Protein AF-A0A662DGG0-F1 (afdb_monomer)

Organism: Aerophobetes bacterium (NCBI:txid2030807)

Mean predicted aligned error: 7.15 Å

Foldseek 3Di:
DDPVLVVDDPVVNVVVVVDDCDPVNVVVVVLVVQLVVLVVCVVVVVDFLVRSLVSLLPDPPPSVVSLVVNLVVLVVPPDLPDDPVSLVRSLSSNLSSLVSDPPRPNVVSNVVSVVSVVVSVVVVVD

Solvent-accessible surface area (backbone atoms only — not comparable to full-atom values): 7336 Å² total; per-residue (Å²): 129,84,70,64,73,78,73,51,55,72,71,57,48,57,53,52,72,68,60,74,81,45,74,66,54,53,51,49,52,53,51,51,52,54,50,49,51,54,51,51,38,37,77,71,64,76,41,54,45,67,55,51,38,56,63,54,65,68,43,89,67,66,40,67,57,54,45,49,54,51,40,52,57,48,54,75,62,67,48,76,86,54,50,71,69,58,48,52,48,46,52,50,26,42,49,48,47,29,64,74,39,96,83,44,58,46,70,61,54,52,52,52,52,54,52,50,54,52,50,39,51,53,69,73,73,111

Secondary structure (DSSP, 8-state):
---GGGGS-HHHHHHHHH----HHHHHHHHHHHHHHHHHHHHHTTSS-HHHHHHHHHT--SSHHHHHHHHHHHHHHT--TT--HHHHHHHHHHHHHHHHTSTT--HHHHHHHHHHHHHHHHHHHH-

Sequence (126 aa):
MEKWEEKLPPLARERLQQIKITPEDRERIKGMERLKSILTEFYQGKIDPEEIGEKLKNFRQEKDFFIKQAQLRLIDSLGLQISSPEFKKRGKAILILERLKPHGKHSLIKTEINLLGQLIKKCMEE

pLDDT: mean 89.11, std 9.29, range [41.59, 97.31]

Structure (mmCIF, N/CA/C/O backbone):
data_AF-A0A662DGG0-F1
#
_entry.id   AF-A0A662DGG0-F1
#
loop_
_atom_site.group_PDB
_atom_site.id
_atom_site.type_symbol
_atom_site.label_atom_id
_atom_site.label_alt_id
_atom_site.label_comp_id
_atom_site.label_asym_id
_atom_site.label_entity_id
_atom_site.label_seq_id
_atom_site.pdbx_PDB_ins_code
_atom_site.Cartn_x
_atom_site.Cartn_y
_atom_site.Cartn_z
_atom_site.occupancy
_atom_site.B_iso_or_equiv
_atom_site.auth_seq_id
_atom_site.auth_comp_id
_atom_site.auth_asym_id
_atom_site.auth_atom_id
_atom_site.pdbx_PDB_model_num
ATOM 1 N N . MET A 1 1 ? -33.354 -14.504 12.343 1.00 41.59 1 MET A N 1
ATOM 2 C CA . MET A 1 1 ? -31.934 -14.864 12.151 1.00 41.59 1 MET A CA 1
ATOM 3 C C . MET A 1 1 ? -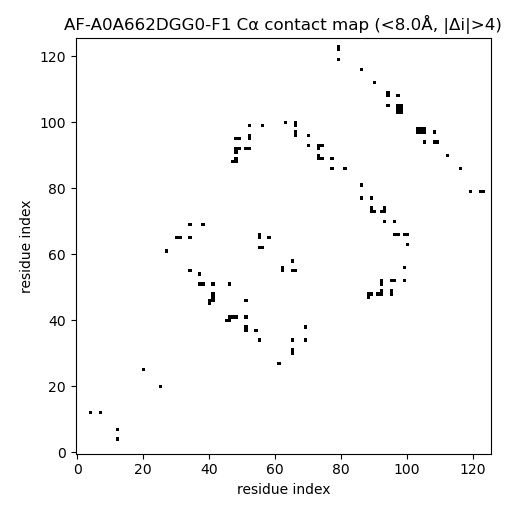31.654 -16.074 13.017 1.00 41.59 1 MET A C 1
ATOM 5 O O . MET A 1 1 ? -31.994 -16.040 14.191 1.00 41.59 1 MET A O 1
ATOM 9 N N . GLU A 1 2 ? -31.161 -17.157 12.426 1.00 51.19 2 GLU A N 1
ATOM 10 C CA . GLU A 1 2 ? -30.861 -18.402 13.139 1.00 51.19 2 GLU A CA 1
ATOM 11 C C . GLU A 1 2 ? -29.782 -18.132 14.201 1.00 51.19 2 GLU A C 1
ATOM 13 O O . GLU A 1 2 ? -28.761 -17.514 13.892 1.00 51.19 2 GLU A O 1
ATOM 18 N N . LYS A 1 3 ? -30.008 -18.538 15.457 1.00 66.88 3 LYS A N 1
ATOM 19 C CA . LYS A 1 3 ? -29.039 -18.366 16.549 1.00 66.88 3 LYS A CA 1
ATOM 20 C C . LYS A 1 3 ? -27.912 -19.393 16.416 1.00 66.88 3 LYS A C 1
ATOM 22 O O . LYS A 1 3 ? -27.839 -20.374 17.148 1.00 66.88 3 LYS A O 1
ATOM 27 N N . TRP A 1 4 ? -27.030 -19.178 15.449 1.00 80.12 4 TRP A N 1
ATOM 28 C CA . TRP A 1 4 ? -25.842 -20.007 15.212 1.00 80.12 4 TRP A CA 1
ATOM 29 C C . TRP A 1 4 ? -24.911 -20.067 16.437 1.00 80.12 4 TRP A C 1
ATOM 31 O O . TRP A 1 4 ? -24.213 -21.057 16.638 1.00 80.12 4 TRP A O 1
ATOM 41 N N . GLU A 1 5 ? -24.967 -19.057 17.304 1.00 71.56 5 GLU A N 1
ATOM 42 C CA . 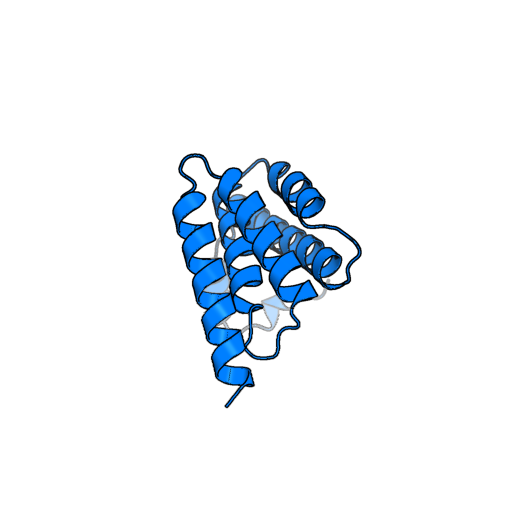GLU A 1 5 ? -24.251 -18.990 18.583 1.00 71.56 5 GLU A CA 1
ATOM 43 C C . GLU A 1 5 ? -24.625 -20.147 19.534 1.00 71.56 5 GLU A C 1
ATOM 45 O O . GLU A 1 5 ? -23.779 -20.641 20.280 1.00 71.56 5 GLU A O 1
ATOM 50 N N . GLU A 1 6 ? -25.861 -20.659 19.455 1.00 76.88 6 GLU A N 1
ATOM 51 C CA . GLU A 1 6 ? -26.340 -21.805 20.244 1.00 76.88 6 GLU A CA 1
ATOM 52 C C . GLU A 1 6 ? -25.852 -23.162 19.701 1.00 76.88 6 GLU A C 1
ATOM 54 O O . GLU A 1 6 ? -26.061 -24.188 20.351 1.00 76.88 6 GLU A O 1
ATOM 59 N N . LYS A 1 7 ? -25.156 -23.192 18.555 1.00 84.88 7 LYS A N 1
ATOM 60 C CA . LYS A 1 7 ? -24.500 -24.398 18.008 1.00 84.88 7 LYS A CA 1
ATOM 61 C C . LYS A 1 7 ? -23.016 -24.495 18.388 1.00 84.88 7 LYS A C 1
ATOM 63 O O . LYS A 1 7 ? -22.372 -25.497 18.090 1.00 84.88 7 LYS A O 1
ATOM 68 N N . LEU A 1 8 ? -22.459 -23.480 19.056 1.00 82.62 8 LEU A N 1
ATOM 69 C CA . LEU A 1 8 ? -21.042 -23.454 19.424 1.00 82.62 8 LEU A CA 1
ATOM 70 C C . LEU A 1 8 ? -20.745 -24.294 20.680 1.00 82.62 8 LEU A C 1
ATOM 72 O O . LEU A 1 8 ? -21.577 -24.315 21.595 1.00 82.62 8 LEU A O 1
ATOM 76 N N . PRO A 1 9 ? -19.557 -24.926 20.776 1.00 88.56 9 PRO A N 1
ATOM 77 C CA . PRO A 1 9 ? -19.095 -25.595 21.992 1.00 88.56 9 PRO A CA 1
ATOM 78 C C . PRO A 1 9 ? -19.035 -24.646 23.205 1.00 88.56 9 PRO A C 1
ATOM 80 O O . PRO A 1 9 ? -18.766 -23.456 23.021 1.00 88.56 9 PRO A O 1
ATOM 83 N N . PRO A 1 10 ? -19.206 -25.144 24.447 1.00 83.00 10 PRO A N 1
ATOM 84 C CA . PRO A 1 10 ? -19.254 -24.311 25.657 1.00 83.00 10 PRO A CA 1
ATOM 85 C C . PRO A 1 10 ? -18.047 -23.375 25.811 1.00 83.00 10 PRO A C 1
ATOM 87 O O . PRO A 1 10 ? -18.217 -22.175 26.008 1.00 83.00 10 PRO A O 1
ATOM 90 N N . LEU A 1 11 ? -16.836 -23.899 25.596 1.00 81.69 11 LEU A N 1
ATOM 91 C CA . LEU A 1 11 ? -15.594 -23.124 25.660 1.00 81.69 11 LEU A CA 1
ATOM 92 C C . LEU A 1 11 ? -15.541 -22.013 24.596 1.00 81.69 11 LEU A C 1
ATOM 94 O O . LEU A 1 11 ? -15.042 -20.922 24.851 1.00 81.69 11 LEU A O 1
ATOM 98 N N . ALA A 1 12 ? -16.074 -22.263 23.397 1.00 80.88 12 ALA A N 1
ATOM 99 C CA . ALA A 1 12 ? -16.113 -21.265 22.330 1.00 80.88 12 ALA A CA 1
ATOM 100 C C . ALA A 1 12 ? -17.090 -20.123 22.655 1.00 80.88 12 ALA A C 1
ATOM 102 O O . ALA A 1 12 ? -16.785 -18.968 22.363 1.00 80.88 12 ALA A O 1
ATOM 103 N N . ARG A 1 13 ? -18.224 -20.419 23.307 1.00 80.62 13 ARG A N 1
ATOM 104 C CA . ARG A 1 13 ? -19.165 -19.391 23.788 1.00 80.62 13 ARG A CA 1
ATOM 105 C C . ARG A 1 13 ? -18.550 -18.529 24.879 1.00 80.62 13 ARG A C 1
ATOM 107 O O . ARG A 1 13 ? -18.676 -17.312 24.823 1.00 80.62 13 ARG A O 1
ATOM 114 N N . GLU A 1 14 ? -17.861 -19.152 25.831 1.00 80.19 14 GLU A N 1
ATOM 115 C CA . GLU A 1 14 ? -17.163 -18.443 26.905 1.00 80.19 14 GLU A CA 1
ATOM 116 C C . GLU A 1 14 ? -16.097 -17.495 26.337 1.00 80.19 14 GLU A C 1
ATOM 118 O O . GLU A 1 14 ? -16.045 -16.321 26.700 1.00 80.19 14 GLU A O 1
ATOM 123 N N . ARG A 1 15 ? -15.316 -17.952 25.348 1.00 78.06 15 ARG A N 1
ATOM 124 C CA . ARG A 1 15 ? -14.347 -17.092 24.654 1.00 78.06 15 ARG A CA 1
ATOM 125 C C . ARG A 1 15 ? -14.999 -15.970 23.848 1.00 78.06 15 ARG A C 1
ATOM 127 O O . ARG A 1 15 ? -14.488 -14.857 23.861 1.00 78.06 15 ARG A O 1
ATOM 134 N N . LEU A 1 16 ? -16.128 -16.218 23.186 1.00 74.56 16 LEU A N 1
ATOM 135 C CA . LEU A 1 16 ? -16.880 -15.179 22.470 1.00 74.56 16 LEU A CA 1
ATOM 136 C C . LEU A 1 16 ? -17.427 -14.100 23.405 1.00 74.56 16 LEU A C 1
ATOM 138 O O . LEU A 1 16 ? -17.380 -12.925 23.058 1.00 74.56 16 LEU A O 1
ATOM 142 N N . GLN A 1 17 ? -17.889 -14.475 24.598 1.00 74.12 17 GLN A N 1
ATOM 143 C CA . GLN A 1 17 ? -18.349 -13.515 25.606 1.00 74.12 17 GLN A CA 1
ATOM 144 C C . GLN A 1 17 ? -17.214 -12.627 26.140 1.00 74.12 17 GLN A C 1
ATOM 146 O O . GLN A 1 17 ? -17.464 -11.493 26.550 1.00 74.12 17 GLN A O 1
ATOM 151 N N . GLN A 1 18 ? -15.968 -13.112 26.107 1.00 76.06 18 GLN A N 1
ATOM 152 C CA . GLN A 1 18 ? -14.785 -12.332 26.482 1.00 76.06 18 GLN A CA 1
ATOM 153 C C . GLN A 1 18 ? -14.333 -11.357 25.381 1.00 76.06 18 GLN A C 1
ATOM 155 O O . GLN A 1 18 ? -13.706 -10.340 25.682 1.00 76.06 18 GLN A O 1
ATOM 160 N N . ILE A 1 19 ? -14.671 -11.615 24.113 1.00 74.50 19 ILE A N 1
ATOM 161 C CA . ILE A 1 19 ? -14.334 -10.732 22.990 1.00 74.50 19 ILE A CA 1
ATOM 162 C C . ILE A 1 19 ? -15.352 -9.585 22.932 1.00 74.50 19 ILE A C 1
ATOM 164 O O . ILE A 1 19 ? -16.402 -9.672 22.295 1.00 74.50 19 ILE A O 1
ATOM 168 N N . LYS A 1 20 ? -15.033 -8.464 23.583 1.00 73.81 20 LYS A N 1
ATOM 169 C CA . LYS A 1 20 ? -15.787 -7.214 23.424 1.00 73.81 20 LYS A CA 1
ATOM 170 C C . LYS A 1 20 ? -15.275 -6.447 22.210 1.00 73.81 20 LYS A C 1
ATOM 172 O O . LYS A 1 20 ? -14.250 -5.783 22.286 1.00 73.81 20 LYS A O 1
ATOM 177 N N . ILE A 1 21 ? -16.025 -6.503 21.109 1.00 76.88 21 ILE A N 1
ATOM 178 C CA . ILE A 1 21 ? -15.817 -5.597 19.972 1.00 76.88 21 ILE A CA 1
ATOM 179 C C . ILE A 1 21 ? -16.223 -4.194 20.421 1.00 76.88 21 ILE A C 1
ATOM 181 O O . ILE A 1 21 ? -17.409 -3.924 20.644 1.00 76.88 21 ILE A O 1
ATOM 185 N N . THR A 1 22 ? -15.245 -3.307 20.549 1.00 83.19 22 THR A N 1
ATOM 186 C CA . THR A 1 22 ? -15.493 -1.919 20.936 1.00 83.19 22 THR A CA 1
ATOM 187 C C . THR A 1 22 ? -16.102 -1.123 19.771 1.00 83.19 22 THR A C 1
ATOM 189 O O . THR A 1 22 ? -16.013 -1.538 18.609 1.00 83.19 22 THR A O 1
ATOM 192 N N . PRO A 1 23 ? -16.738 0.032 20.034 1.00 82.56 23 PRO A N 1
ATOM 193 C CA . PRO A 1 23 ? -17.163 0.940 18.969 1.00 82.56 23 PRO A CA 1
ATOM 194 C C . PRO A 1 23 ? -16.008 1.349 18.042 1.00 82.56 23 PRO A C 1
ATOM 196 O O . PRO A 1 23 ? -16.199 1.400 16.830 1.00 82.56 23 PRO A O 1
ATOM 199 N N . GLU A 1 24 ? -14.807 1.542 18.594 1.00 82.19 24 GLU A N 1
ATOM 200 C CA . GLU A 1 24 ? -13.583 1.838 17.837 1.00 82.19 24 GLU A CA 1
ATOM 201 C C . GLU A 1 24 ? -13.195 0.681 16.910 1.00 82.19 24 GLU A C 1
ATOM 203 O O . GLU A 1 24 ? -12.888 0.902 15.740 1.00 82.19 24 GLU A O 1
ATOM 208 N N . ASP A 1 25 ? -13.292 -0.569 17.375 1.00 83.00 25 ASP A N 1
ATOM 209 C CA . ASP A 1 25 ? -13.031 -1.737 16.525 1.00 83.00 25 ASP A CA 1
ATOM 210 C C . ASP A 1 25 ? -14.024 -1.827 15.365 1.00 83.00 25 ASP A C 1
ATOM 212 O O . ASP A 1 25 ? -13.636 -2.133 14.235 1.00 83.00 25 ASP A O 1
ATOM 216 N N . ARG A 1 26 ? -15.306 -1.514 15.605 1.00 84.25 26 ARG A N 1
ATOM 217 C CA . ARG A 1 26 ? -16.313 -1.468 14.531 1.00 84.25 26 ARG A CA 1
ATOM 218 C C . ARG A 1 26 ? -16.006 -0.374 13.515 1.00 84.25 26 ARG A C 1
ATOM 220 O O . ARG A 1 26 ? -16.148 -0.616 12.316 1.00 84.25 26 ARG A O 1
ATOM 227 N N . GLU A 1 27 ? -15.604 0.806 13.976 1.00 85.25 27 GLU A N 1
ATOM 228 C CA . GLU A 1 27 ? -15.202 1.919 13.112 1.00 85.25 27 GLU A CA 1
ATOM 229 C C . GLU A 1 27 ? -13.996 1.518 12.249 1.00 85.25 27 GLU A C 1
ATOM 231 O O . GLU A 1 27 ? -14.001 1.712 11.031 1.00 85.25 27 GLU A O 1
ATOM 236 N N . ARG A 1 28 ? -13.002 0.858 12.858 1.00 87.81 28 ARG A N 1
ATOM 237 C CA . ARG A 1 28 ? -11.797 0.383 12.172 1.00 87.81 28 ARG A CA 1
ATOM 238 C C . ARG A 1 28 ? -12.113 -0.665 11.114 1.00 87.81 28 ARG A C 1
ATOM 240 O O . ARG A 1 28 ? -11.605 -0.564 9.999 1.00 87.81 28 ARG A O 1
ATOM 247 N N . ILE A 1 29 ? -12.985 -1.630 11.417 1.00 89.06 29 ILE A N 1
ATOM 248 C CA . ILE A 1 29 ? -13.436 -2.646 10.450 1.00 89.06 29 ILE A CA 1
ATOM 249 C C . ILE A 1 29 ? -14.110 -1.974 9.246 1.00 89.06 29 ILE A C 1
ATOM 251 O O . ILE A 1 29 ? -13.704 -2.213 8.107 1.00 89.06 29 ILE A O 1
ATOM 255 N N . LYS A 1 30 ? -15.068 -1.068 9.481 1.00 89.44 30 LYS A N 1
ATOM 256 C CA . LYS A 1 30 ? -15.739 -0.316 8.404 1.00 89.44 30 LYS A CA 1
ATOM 257 C C . LYS A 1 30 ? -14.754 0.519 7.585 1.00 89.44 30 LYS A C 1
ATOM 259 O O . LYS A 1 30 ? -14.829 0.558 6.357 1.00 89.44 30 LYS A O 1
ATOM 264 N N . GLY A 1 31 ? -13.807 1.176 8.252 1.00 91.38 31 GLY A N 1
ATOM 265 C CA . GLY A 1 31 ? -12.752 1.942 7.595 1.00 91.38 31 GLY A CA 1
ATOM 266 C C . GLY A 1 31 ? -11.859 1.066 6.714 1.00 91.38 31 GLY A C 1
ATOM 267 O O . GLY A 1 31 ? -11.529 1.457 5.594 1.00 91.38 31 GLY A O 1
ATOM 268 N N . MET A 1 32 ? -11.533 -0.151 7.161 1.00 92.62 32 MET A N 1
ATOM 269 C CA . MET A 1 32 ? -10.752 -1.119 6.387 1.00 92.62 32 MET A CA 1
ATOM 270 C C . MET A 1 32 ? -11.499 -1.637 5.153 1.00 92.62 32 MET A C 1
ATOM 272 O O . MET A 1 32 ? -10.883 -1.801 4.094 1.00 92.62 32 MET A O 1
ATOM 276 N N . GLU A 1 33 ? -12.808 -1.869 5.256 1.00 93.38 33 GLU A N 1
ATOM 277 C CA . GLU A 1 33 ? -13.657 -2.227 4.112 1.00 93.38 33 GLU A CA 1
ATOM 278 C C . GLU A 1 33 ? -13.721 -1.091 3.091 1.00 93.38 33 GLU A C 1
ATOM 280 O O . GLU A 1 33 ? -13.497 -1.308 1.897 1.00 93.38 33 GLU A O 1
ATOM 285 N N . ARG A 1 34 ? -13.926 0.145 3.561 1.00 93.62 34 ARG A N 1
ATOM 286 C CA . ARG A 1 34 ? -13.914 1.334 2.703 1.00 93.62 34 ARG A CA 1
ATOM 287 C C . ARG A 1 34 ? -12.567 1.509 2.005 1.00 93.62 34 ARG A C 1
ATOM 289 O O . ARG A 1 34 ? -12.532 1.750 0.800 1.00 93.62 34 ARG A O 1
ATOM 296 N N . LEU A 1 35 ? -11.462 1.342 2.732 1.00 95.50 35 LEU A N 1
ATOM 297 C CA . LEU A 1 35 ? -10.117 1.376 2.163 1.00 95.50 35 LEU A CA 1
ATOM 298 C C . LEU A 1 35 ? -9.937 0.305 1.079 1.00 95.50 35 LEU A C 1
ATOM 300 O O . LEU A 1 35 ? -9.373 0.584 0.022 1.00 95.50 35 LEU A O 1
ATOM 304 N N . LYS A 1 36 ? -10.431 -0.916 1.317 1.00 95.56 36 LYS A N 1
ATOM 305 C CA . LYS A 1 36 ? -10.388 -1.992 0.321 1.00 95.56 36 LYS A CA 1
ATOM 306 C C . LYS A 1 36 ? -11.122 -1.586 -0.960 1.00 95.56 36 LYS A C 1
ATOM 308 O O . LYS A 1 36 ? -10.543 -1.744 -2.027 1.00 95.56 36 LYS A O 1
ATOM 313 N N . SER A 1 37 ? -12.322 -1.008 -0.854 1.00 95.94 37 SER A N 1
ATOM 314 C CA . SER A 1 37 ? -13.082 -0.523 -2.017 1.00 95.94 37 SER A CA 1
ATOM 315 C C . SER A 1 37 ? -12.309 0.525 -2.821 1.00 95.94 37 SER A C 1
ATOM 317 O O . SER A 1 37 ? -12.177 0.391 -4.035 1.00 95.94 37 SER A O 1
ATOM 319 N N . ILE A 1 38 ? -11.731 1.523 -2.141 1.00 96.38 38 ILE A N 1
ATOM 320 C CA . ILE A 1 38 ? -10.940 2.587 -2.782 1.00 96.38 38 ILE A CA 1
ATOM 321 C C . ILE A 1 38 ? -9.757 1.991 -3.556 1.00 96.38 38 ILE A C 1
ATOM 323 O O . ILE A 1 38 ? -9.531 2.333 -4.714 1.00 96.38 38 ILE A O 1
ATOM 327 N N . LEU A 1 39 ? -9.013 1.072 -2.937 1.00 96.81 39 LEU A N 1
ATOM 328 C CA . LEU A 1 39 ? -7.875 0.426 -3.593 1.00 96.81 39 LEU A CA 1
ATOM 329 C C . LEU A 1 39 ? -8.316 -0.443 -4.775 1.00 96.81 39 LEU A C 1
ATOM 331 O O . LEU A 1 39 ? -7.655 -0.440 -5.809 1.00 96.81 39 LEU A O 1
ATOM 335 N N . THR A 1 40 ? -9.442 -1.150 -4.663 1.00 97.12 40 THR A N 1
ATOM 336 C CA . THR A 1 40 ? -10.009 -1.911 -5.783 1.00 97.12 40 THR A CA 1
ATOM 337 C C . THR A 1 40 ? -10.344 -1.005 -6.968 1.00 97.12 40 THR A C 1
ATOM 339 O O . THR A 1 40 ? -9.955 -1.328 -8.088 1.00 97.12 40 THR A O 1
ATOM 342 N N . GLU A 1 41 ? -11.005 0.134 -6.745 1.00 97.12 41 GLU A N 1
ATOM 343 C CA . GLU A 1 41 ? -11.282 1.115 -7.806 1.00 97.12 41 GLU A CA 1
ATOM 344 C C . GLU A 1 41 ? -9.990 1.598 -8.481 1.00 97.12 41 GLU A C 1
ATOM 346 O O . GLU A 1 41 ? -9.915 1.680 -9.708 1.00 97.12 41 GLU A O 1
ATOM 351 N N . PHE A 1 42 ? -8.947 1.856 -7.694 1.00 97.31 42 PHE A N 1
ATOM 352 C CA . PHE A 1 42 ? -7.661 2.313 -8.211 1.00 97.31 42 PHE A CA 1
ATOM 353 C C . PHE A 1 42 ? -6.948 1.264 -9.063 1.00 97.31 42 PHE A C 1
ATOM 355 O O . PHE A 1 42 ? -6.480 1.581 -10.162 1.00 97.31 42 PHE A O 1
ATOM 362 N N . TYR A 1 43 ? -6.882 0.016 -8.588 1.00 95.25 43 TYR A N 1
ATOM 363 C CA . TYR A 1 43 ? -6.279 -1.085 -9.342 1.00 95.25 43 TYR A CA 1
ATOM 364 C C . TYR A 1 43 ? -7.059 -1.393 -10.625 1.00 95.25 43 TYR A C 1
ATOM 366 O O . TYR A 1 43 ? -6.461 -1.772 -11.624 1.00 95.25 43 TYR A O 1
ATOM 374 N N . GLN A 1 44 ? -8.376 -1.164 -10.631 1.00 95.50 44 GLN A N 1
ATOM 375 C CA . GLN A 1 44 ? -9.214 -1.241 -11.835 1.00 95.50 44 GLN A CA 1
ATOM 376 C C . GLN A 1 44 ? -9.038 -0.044 -12.783 1.00 95.50 44 GLN A C 1
ATOM 378 O O . GLN A 1 44 ? -9.643 -0.025 -13.850 1.00 95.50 44 GLN A O 1
ATOM 383 N N . GLY A 1 45 ? -8.251 0.968 -12.406 1.00 94.25 45 GLY A N 1
ATOM 384 C CA . GLY A 1 45 ? -8.049 2.168 -13.218 1.00 94.25 45 GLY A CA 1
ATOM 385 C C . GLY A 1 45 ? -9.211 3.156 -13.198 1.00 94.25 45 GLY A C 1
ATOM 386 O O . GLY A 1 45 ? -9.204 4.083 -13.997 1.00 94.25 45 GLY A O 1
ATOM 387 N N . LYS A 1 46 ? -10.184 2.984 -12.295 1.00 96.31 46 LYS A N 1
ATOM 388 C CA . LYS A 1 46 ? -11.348 3.875 -12.172 1.00 96.31 46 LYS A CA 1
ATOM 389 C C . LYS A 1 46 ? -11.023 5.194 -11.485 1.00 96.31 46 LYS A C 1
ATOM 391 O O . LYS A 1 46 ? -11.734 6.162 -11.710 1.00 96.31 46 LYS A O 1
ATOM 396 N N . ILE A 1 47 ? -10.001 5.188 -10.631 1.00 96.31 47 ILE A N 1
ATOM 397 C CA . ILE A 1 47 ? -9.489 6.384 -9.968 1.00 96.31 47 ILE A CA 1
ATOM 398 C C . ILE A 1 47 ? -7.976 6.483 -10.142 1.00 96.31 47 ILE A C 1
ATOM 400 O O . ILE A 1 47 ? -7.273 5.467 -10.258 1.00 96.31 47 ILE A O 1
ATOM 404 N N . ASP A 1 48 ? -7.480 7.710 -10.145 1.00 96.06 48 ASP A N 1
ATOM 405 C CA . ASP A 1 48 ? -6.073 8.047 -10.285 1.00 96.06 48 ASP A CA 1
ATOM 406 C C . ASP A 1 48 ? -5.355 8.212 -8.916 1.00 96.06 48 ASP A C 1
ATOM 408 O O . ASP A 1 48 ? -5.964 8.086 -7.843 1.00 96.06 48 ASP A O 1
ATOM 412 N N . PRO A 1 49 ? -4.021 8.399 -8.910 1.00 95.75 49 PRO A N 1
ATOM 413 C CA . PRO A 1 49 ? -3.252 8.588 -7.679 1.00 95.75 49 PRO A CA 1
ATOM 414 C C . PRO A 1 49 ? -3.675 9.796 -6.827 1.00 95.75 49 PRO A C 1
ATOM 416 O O . PRO A 1 49 ? -3.578 9.740 -5.599 1.00 95.75 49 PRO A O 1
ATOM 419 N N . GLU A 1 50 ? -4.119 10.881 -7.454 1.00 95.88 50 GLU A N 1
ATOM 420 C CA . GLU A 1 50 ? -4.597 12.092 -6.792 1.00 95.88 50 GLU A CA 1
ATOM 421 C C . GLU A 1 50 ? -5.953 11.850 -6.119 1.00 95.88 50 GLU A C 1
ATOM 423 O O . GLU A 1 50 ? -6.135 12.183 -4.944 1.00 95.88 50 GLU A O 1
ATOM 428 N N . GLU A 1 51 ? -6.867 11.179 -6.816 1.00 95.88 51 GLU A N 1
ATOM 429 C CA . GLU A 1 51 ? -8.183 10.794 -6.312 1.00 95.88 51 GLU A CA 1
ATOM 430 C C . GLU A 1 51 ? -8.089 9.835 -5.119 1.00 95.88 51 GLU A C 1
ATOM 432 O O . GLU A 1 51 ? -8.859 9.968 -4.163 1.00 95.88 51 GLU A O 1
ATOM 437 N N . ILE A 1 52 ? -7.117 8.909 -5.108 1.00 95.00 52 ILE A N 1
ATOM 438 C CA . ILE A 1 52 ? -6.786 8.123 -3.904 1.00 95.00 52 ILE A CA 1
ATOM 439 C C . ILE A 1 52 ? -6.509 9.054 -2.723 1.00 95.00 52 ILE A C 1
ATOM 441 O O . ILE A 1 52 ? -7.054 8.850 -1.633 1.00 95.00 52 ILE A O 1
ATOM 445 N N . GLY A 1 53 ? -5.647 10.055 -2.930 1.00 94.00 53 GLY A N 1
ATOM 446 C CA . GLY A 1 53 ? -5.227 10.988 -1.891 1.00 94.00 53 GLY A CA 1
ATOM 447 C C . GLY A 1 53 ? -6.414 11.736 -1.296 1.00 94.00 53 GLY A C 1
ATOM 448 O O . GLY A 1 53 ? -6.575 11.759 -0.075 1.00 94.00 53 GLY A O 1
ATOM 449 N N . GLU A 1 54 ? -7.293 12.266 -2.145 1.00 93.75 54 GLU A N 1
ATOM 450 C CA . GLU A 1 54 ? -8.499 12.971 -1.706 1.00 93.75 54 GLU A CA 1
ATOM 451 C C . GLU A 1 54 ? -9.486 12.042 -0.983 1.00 93.75 54 GLU A C 1
ATOM 453 O O . GLU A 1 54 ? -10.002 12.385 0.086 1.00 93.75 54 GLU A O 1
ATOM 458 N N . LYS A 1 55 ? -9.704 10.815 -1.479 1.00 93.50 55 LYS A N 1
ATOM 459 C CA . LYS A 1 55 ? -10.579 9.840 -0.802 1.00 93.50 55 LYS A CA 1
ATOM 460 C C . LYS A 1 55 ? -10.055 9.461 0.588 1.00 93.50 55 LYS A C 1
ATOM 462 O O . LYS A 1 55 ? -10.848 9.391 1.528 1.00 93.50 55 LYS A O 1
ATOM 467 N N . LEU A 1 56 ? -8.744 9.259 0.744 1.00 91.25 56 LEU A N 1
ATOM 468 C CA . LEU A 1 56 ? -8.112 8.926 2.029 1.00 91.25 56 LEU A CA 1
ATOM 469 C C . LEU A 1 56 ? -7.985 10.124 2.977 1.00 91.25 56 LEU A C 1
ATOM 471 O O . LEU A 1 56 ? -8.066 9.961 4.194 1.00 91.25 56 LEU A O 1
ATOM 475 N N . LYS A 1 57 ? -7.859 11.344 2.452 1.00 88.31 57 LYS A N 1
ATOM 476 C CA . LYS A 1 57 ? -7.850 12.578 3.251 1.00 88.31 57 LYS A CA 1
ATOM 477 C C . LYS A 1 57 ? -9.164 12.806 4.001 1.00 88.31 57 LYS A C 1
ATOM 479 O O . LYS A 1 57 ? -9.134 13.391 5.080 1.00 88.31 57 LYS A O 1
ATOM 484 N N . ASN A 1 58 ? -10.275 12.302 3.464 1.00 86.69 58 ASN A N 1
ATOM 485 C CA . ASN A 1 58 ? -11.616 12.407 4.044 1.00 86.69 58 ASN A CA 1
ATOM 486 C C . ASN A 1 58 ? -11.893 11.430 5.207 1.00 86.69 58 ASN A C 1
ATOM 488 O O . ASN A 1 58 ? -12.993 11.440 5.766 1.00 86.69 58 ASN A O 1
ATOM 492 N N . PHE A 1 59 ? -10.929 10.587 5.591 1.00 84.12 59 PHE A N 1
ATOM 493 C CA . PHE A 1 59 ? -11.041 9.768 6.799 1.00 84.12 59 PHE A CA 1
ATOM 494 C C . PHE A 1 59 ? -10.860 10.660 8.034 1.00 84.12 59 PHE A C 1
ATOM 496 O O . PHE A 1 59 ? -9.815 11.282 8.214 1.00 84.12 59 PHE A O 1
ATOM 503 N N . ARG A 1 60 ? -11.904 10.750 8.869 1.00 71.69 60 ARG A N 1
ATOM 504 C CA . ARG A 1 60 ? -11.944 11.647 10.039 1.00 71.69 60 ARG A CA 1
ATOM 505 C C . ARG A 1 60 ? -11.226 11.086 11.269 1.00 71.69 60 ARG A C 1
ATOM 507 O O . ARG A 1 60 ? -10.731 11.862 12.075 1.00 71.69 60 ARG A O 1
ATOM 514 N N . GLN A 1 61 ? -11.172 9.764 11.409 1.00 77.69 61 GLN A N 1
ATOM 515 C CA . GLN A 1 61 ? -10.542 9.057 12.526 1.00 77.69 61 GLN A CA 1
ATOM 516 C C . GLN A 1 61 ? -9.478 8.094 12.003 1.00 77.69 61 GLN 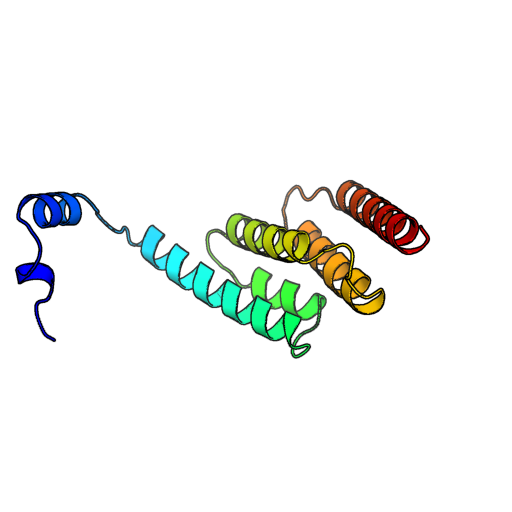A C 1
ATOM 518 O O . GLN A 1 61 ? -9.599 7.590 10.886 1.00 77.69 61 GLN A O 1
ATOM 523 N N . GLU A 1 62 ? -8.424 7.875 12.797 1.00 82.25 62 GLU A N 1
ATOM 524 C CA . GLU A 1 62 ? -7.322 6.949 12.484 1.00 82.25 62 GLU A CA 1
ATOM 525 C C . GLU A 1 62 ? -6.723 7.149 11.072 1.00 82.25 62 GLU A C 1
ATOM 527 O O . GLU A 1 62 ? -6.238 6.217 10.431 1.00 82.25 62 GLU A O 1
ATOM 532 N N . LYS A 1 63 ? -6.741 8.387 10.562 1.00 86.94 63 LYS A N 1
ATOM 533 C CA . LYS A 1 63 ? -6.320 8.714 9.191 1.00 86.94 63 LYS A CA 1
ATOM 534 C C . LYS A 1 63 ? -4.915 8.196 8.877 1.00 86.94 63 LYS A C 1
ATOM 536 O O . LYS A 1 63 ? -4.712 7.570 7.840 1.00 86.94 63 LYS A O 1
ATOM 541 N N . ASP A 1 64 ? -3.969 8.407 9.786 1.00 89.62 64 ASP A N 1
ATOM 542 C CA . ASP A 1 64 ? -2.584 7.961 9.611 1.00 89.62 64 ASP A CA 1
ATOM 543 C C . ASP A 1 64 ? -2.470 6.433 9.548 1.00 89.62 64 ASP A C 1
ATOM 545 O O . ASP A 1 64 ? -1.672 5.904 8.769 1.00 89.62 64 ASP A O 1
ATOM 549 N N . PHE A 1 65 ? -3.305 5.711 10.303 1.00 91.06 65 PHE A N 1
ATOM 550 C CA . PHE A 1 65 ? -3.390 4.255 10.219 1.00 91.06 65 PHE A CA 1
ATOM 551 C C . PHE A 1 65 ? -3.882 3.822 8.835 1.00 91.06 65 PHE A C 1
ATOM 553 O O . PHE A 1 65 ? -3.223 3.006 8.191 1.00 91.06 65 PHE A O 1
ATOM 560 N N . PHE A 1 66 ? -4.971 4.402 8.322 1.00 93.62 66 PHE A N 1
ATOM 561 C CA . PHE A 1 66 ? -5.490 4.044 6.996 1.00 93.62 66 PHE A CA 1
ATOM 562 C C . PHE A 1 66 ? -4.544 4.429 5.859 1.00 93.62 66 PHE A C 1
ATOM 564 O O . PHE A 1 66 ? -4.376 3.647 4.923 1.00 93.62 66 PHE A O 1
ATOM 571 N N . ILE A 1 67 ? -3.871 5.579 5.955 1.00 94.19 67 ILE A N 1
ATOM 572 C CA . ILE A 1 67 ? -2.818 5.971 5.010 1.00 94.19 67 ILE A CA 1
ATOM 573 C C . ILE A 1 67 ? -1.693 4.938 5.020 1.00 94.19 67 ILE A C 1
ATOM 575 O O . ILE A 1 67 ? -1.286 4.472 3.956 1.00 94.19 67 ILE A O 1
ATOM 579 N N . LYS A 1 68 ? -1.223 4.525 6.202 1.00 93.69 68 LYS A N 1
ATOM 580 C CA . LYS A 1 68 ? -0.189 3.493 6.325 1.00 93.69 68 LYS A CA 1
ATOM 581 C C . LYS A 1 68 ? -0.642 2.168 5.706 1.00 93.69 68 LYS A C 1
ATOM 583 O O . LYS 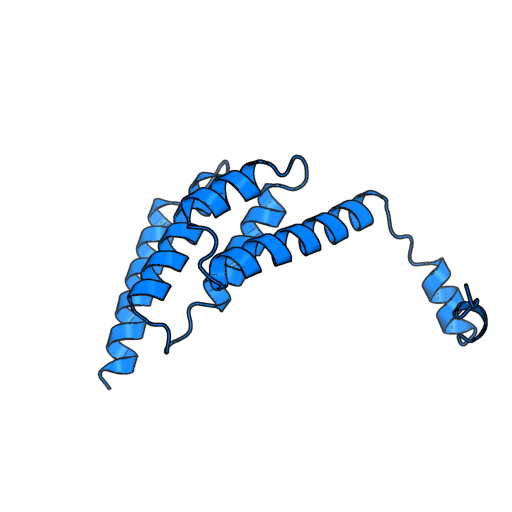A 1 68 ? 0.110 1.574 4.942 1.00 93.69 68 LYS A O 1
ATOM 588 N N . GLN A 1 69 ? -1.868 1.723 5.985 1.00 95.56 69 GLN A N 1
ATOM 589 C CA . GLN A 1 69 ? -2.424 0.494 5.406 1.00 95.56 69 GLN A CA 1
ATOM 590 C C . GLN A 1 69 ? -2.545 0.573 3.877 1.00 95.56 69 GLN A C 1
ATOM 592 O O . GLN A 1 69 ? -2.245 -0.396 3.180 1.00 95.56 69 GLN A O 1
ATOM 597 N N . ALA A 1 70 ? -2.942 1.730 3.343 1.00 96.38 70 ALA A N 1
ATOM 598 C CA . ALA A 1 70 ? -2.994 1.970 1.905 1.00 96.38 70 ALA A CA 1
ATOM 599 C C . ALA A 1 70 ? -1.599 1.884 1.269 1.00 96.38 70 ALA A C 1
ATOM 601 O O . ALA A 1 70 ? -1.422 1.196 0.266 1.00 96.38 70 ALA A O 1
ATOM 602 N N . GLN A 1 71 ? -0.603 2.538 1.877 1.00 96.06 71 GLN A N 1
ATOM 603 C CA . GLN A 1 71 ? 0.783 2.506 1.410 1.00 96.06 71 GLN A CA 1
ATOM 604 C C . GLN A 1 71 ? 1.353 1.086 1.414 1.00 96.06 71 GLN A C 1
ATOM 606 O O . GLN A 1 71 ? 1.941 0.690 0.414 1.00 96.06 71 GLN A O 1
ATOM 611 N N . LEU A 1 72 ? 1.139 0.312 2.484 1.00 96.12 72 LEU A N 1
ATOM 612 C CA . LEU A 1 72 ? 1.604 -1.078 2.565 1.00 96.12 72 LEU A CA 1
ATOM 613 C C . LEU A 1 72 ? 1.031 -1.926 1.427 1.00 96.12 72 LEU A C 1
ATOM 615 O O . LEU A 1 72 ? 1.789 -2.533 0.685 1.00 96.12 72 LEU A O 1
ATOM 619 N N . ARG A 1 73 ? -0.285 -1.867 1.190 1.00 96.50 73 ARG A N 1
ATOM 620 C CA . ARG A 1 73 ? -0.915 -2.616 0.088 1.00 96.50 73 ARG A CA 1
ATOM 621 C C . ARG A 1 73 ? -0.416 -2.191 -1.293 1.00 96.50 73 ARG A C 1
ATOM 623 O O . ARG A 1 73 ? -0.279 -3.024 -2.186 1.00 96.50 73 ARG A O 1
ATOM 630 N N . LEU A 1 74 ? -0.152 -0.898 -1.493 1.00 96.38 74 LEU A N 1
ATOM 631 C CA . LEU A 1 74 ? 0.448 -0.413 -2.736 1.00 96.38 74 LEU A CA 1
ATOM 632 C C . LEU A 1 74 ? 1.873 -0.949 -2.905 1.00 96.38 74 LEU A C 1
ATOM 634 O O . LEU A 1 74 ? 2.196 -1.403 -3.999 1.00 96.38 74 LEU A O 1
ATOM 638 N N . ILE A 1 75 ? 2.684 -0.947 -1.845 1.00 95.19 75 ILE A N 1
ATOM 639 C CA . ILE A 1 75 ? 4.053 -1.484 -1.841 1.00 95.19 75 ILE A CA 1
ATOM 640 C C . ILE A 1 75 ? 4.049 -2.987 -2.124 1.00 95.19 75 ILE A C 1
ATOM 642 O O . ILE A 1 75 ? 4.752 -3.418 -3.030 1.00 95.19 75 ILE A O 1
ATOM 646 N N . ASP A 1 76 ? 3.201 -3.761 -1.442 1.00 94.12 76 ASP A N 1
ATOM 647 C CA . ASP A 1 76 ? 3.071 -5.215 -1.639 1.00 94.12 76 ASP A CA 1
ATOM 648 C C . ASP A 1 76 ? 2.686 -5.570 -3.081 1.00 94.12 76 ASP A C 1
ATOM 650 O O . ASP A 1 76 ? 2.959 -6.660 -3.579 1.00 94.12 76 ASP A O 1
ATOM 654 N N . SER A 1 77 ? 2.050 -4.629 -3.778 1.00 93.81 77 SER A N 1
ATOM 655 C CA . SER A 1 77 ? 1.654 -4.792 -5.169 1.00 93.81 77 SER A CA 1
ATOM 656 C C . SER A 1 77 ? 2.764 -4.434 -6.177 1.00 93.81 77 SER A C 1
ATOM 658 O O . SER A 1 77 ? 2.578 -4.646 -7.375 1.00 93.81 77 SER A O 1
ATOM 660 N N . LEU A 1 78 ? 3.913 -3.903 -5.742 1.00 93.50 78 LEU A N 1
ATOM 661 C CA . LEU A 1 78 ? 5.085 -3.621 -6.586 1.00 93.50 78 LEU A CA 1
ATOM 662 C C . LEU A 1 78 ? 5.940 -4.889 -6.785 1.00 93.50 78 LEU A C 1
ATOM 664 O O . LEU A 1 78 ? 7.073 -4.969 -6.321 1.00 93.50 78 LEU A O 1
ATOM 668 N N . GLY A 1 79 ? 5.386 -5.897 -7.461 1.00 90.62 79 GLY A N 1
ATOM 669 C CA . GLY A 1 79 ? 6.113 -7.132 -7.789 1.00 90.62 79 GLY A CA 1
ATOM 670 C C . GLY A 1 79 ? 7.119 -6.966 -8.936 1.00 90.62 79 GLY A C 1
ATOM 671 O O . GLY A 1 79 ? 7.065 -5.989 -9.674 1.00 90.62 79 GLY A O 1
ATOM 672 N N . LEU A 1 80 ? 7.996 -7.957 -9.144 1.00 90.62 80 LEU A N 1
ATOM 673 C CA . LEU A 1 80 ? 9.012 -7.937 -10.215 1.00 90.62 80 LEU A CA 1
ATOM 674 C C . LEU A 1 80 ? 8.409 -7.835 -11.627 1.00 90.62 80 LEU A C 1
ATOM 676 O O . LEU A 1 80 ? 8.937 -7.136 -12.480 1.00 90.62 80 LEU A O 1
ATOM 680 N N . GLN A 1 81 ? 7.265 -8.483 -11.861 1.00 89.75 81 GLN A N 1
ATOM 681 C CA . GLN A 1 81 ? 6.579 -8.494 -13.163 1.00 89.75 81 GLN A CA 1
ATOM 682 C C . GLN A 1 81 ? 5.682 -7.266 -13.401 1.00 89.75 81 GLN A C 1
ATOM 684 O O . GLN A 1 81 ? 4.870 -7.249 -14.327 1.00 89.75 81 GLN A O 1
ATOM 689 N N . ILE A 1 82 ? 5.761 -6.243 -12.547 1.00 92.81 82 ILE A N 1
ATOM 690 C CA . ILE A 1 82 ? 4.945 -5.043 -12.709 1.00 92.81 82 ILE A CA 1
ATOM 691 C C . ILE A 1 82 ? 5.337 -4.281 -13.983 1.00 92.81 82 ILE A C 1
ATOM 693 O O . ILE A 1 82 ? 6.511 -4.060 -14.274 1.00 92.81 82 ILE A O 1
ATOM 697 N N . SER A 1 83 ? 4.342 -3.819 -14.741 1.00 92.12 83 SER A N 1
ATOM 698 C CA . SER A 1 83 ? 4.601 -2.986 -15.915 1.00 92.12 83 SER A CA 1
ATOM 699 C C . SER A 1 83 ? 5.097 -1.591 -15.510 1.00 92.12 83 SER A C 1
ATOM 701 O O . SER A 1 83 ? 4.702 -1.043 -14.479 1.00 92.12 83 SER A O 1
ATOM 703 N N . SER A 1 84 ? 5.933 -0.964 -16.347 1.00 91.62 84 SER A N 1
ATOM 704 C CA . SER A 1 84 ? 6.451 0.389 -16.076 1.00 91.62 84 SER A CA 1
ATOM 705 C C . SER A 1 84 ? 5.351 1.441 -15.826 1.00 91.62 84 SER A C 1
ATOM 707 O O . SER A 1 84 ? 5.496 2.227 -14.882 1.00 91.62 84 SER A O 1
ATOM 709 N N . PRO A 1 85 ? 4.239 1.480 -16.594 1.00 93.25 85 PRO A N 1
ATOM 710 C CA . PRO A 1 85 ? 3.144 2.412 -16.321 1.00 93.25 85 PRO A CA 1
ATOM 711 C C . PRO A 1 85 ? 2.498 2.179 -14.952 1.00 93.25 85 PRO A C 1
ATOM 713 O O . PRO A 1 85 ? 2.256 3.133 -14.213 1.00 93.25 85 PRO A O 1
ATOM 716 N N . GLU A 1 86 ? 2.275 0.917 -14.586 1.00 94.25 86 GLU A N 1
ATOM 717 C CA . GLU A 1 86 ? 1.617 0.561 -13.331 1.00 94.25 86 GLU A CA 1
ATOM 718 C C . GLU A 1 86 ? 2.530 0.824 -12.126 1.00 94.25 86 GLU A C 1
ATOM 720 O O . GLU A 1 86 ? 2.079 1.357 -11.110 1.00 94.25 86 GLU A O 1
ATOM 725 N N . PHE A 1 87 ? 3.835 0.570 -12.267 1.00 96.00 87 PHE A N 1
ATOM 726 C CA . PHE A 1 87 ? 4.844 0.948 -11.278 1.00 96.00 87 PHE A CA 1
ATOM 727 C C . PHE A 1 87 ? 4.834 2.455 -11.020 1.00 96.00 87 PHE A C 1
ATOM 729 O O . PHE A 1 87 ? 4.742 2.894 -9.873 1.00 96.00 87 PHE A O 1
ATOM 736 N N . LYS A 1 88 ? 4.868 3.268 -12.085 1.00 95.25 88 LYS A N 1
ATOM 737 C CA . LYS A 1 88 ? 4.817 4.733 -11.972 1.00 95.25 88 LYS A CA 1
ATOM 738 C C . LYS A 1 88 ? 3.525 5.198 -11.305 1.00 95.25 88 LYS A C 1
ATOM 740 O O . LYS A 1 88 ? 3.575 6.044 -10.413 1.00 95.25 88 LYS A O 1
ATOM 745 N N . LYS A 1 89 ? 2.381 4.631 -11.699 1.00 96.44 89 LYS A N 1
ATOM 746 C CA . LYS A 1 89 ? 1.066 4.956 -11.131 1.00 96.44 89 LYS A CA 1
ATOM 747 C C . LYS A 1 89 ? 1.017 4.663 -9.628 1.00 96.44 89 LYS A C 1
ATOM 749 O O . LYS A 1 89 ? 0.658 5.538 -8.840 1.00 96.44 89 LYS A O 1
ATOM 754 N N . ARG A 1 90 ? 1.428 3.462 -9.213 1.00 96.62 90 ARG A N 1
ATOM 755 C CA . ARG A 1 90 ? 1.442 3.039 -7.801 1.00 96.62 90 ARG A CA 1
ATOM 756 C C . ARG A 1 90 ? 2.472 3.809 -6.978 1.00 96.62 90 ARG A C 1
ATOM 758 O O . ARG A 1 90 ? 2.145 4.279 -5.891 1.00 96.62 90 ARG A O 1
ATOM 765 N N . GLY A 1 91 ? 3.671 4.026 -7.518 1.00 96.62 91 GLY A N 1
ATOM 766 C CA . GLY A 1 91 ? 4.708 4.846 -6.891 1.00 96.62 91 GLY A CA 1
ATOM 767 C C . GLY A 1 91 ? 4.240 6.281 -6.642 1.00 96.62 91 GLY A C 1
ATOM 768 O O . GLY A 1 91 ? 4.412 6.813 -5.546 1.00 96.62 91 GLY A O 1
ATOM 769 N N . LYS A 1 92 ? 3.556 6.892 -7.619 1.00 96.81 92 LYS A N 1
ATOM 770 C CA . LYS A 1 92 ? 2.952 8.224 -7.468 1.00 96.81 92 LYS A CA 1
ATOM 771 C C . LYS A 1 92 ? 1.908 8.251 -6.347 1.00 96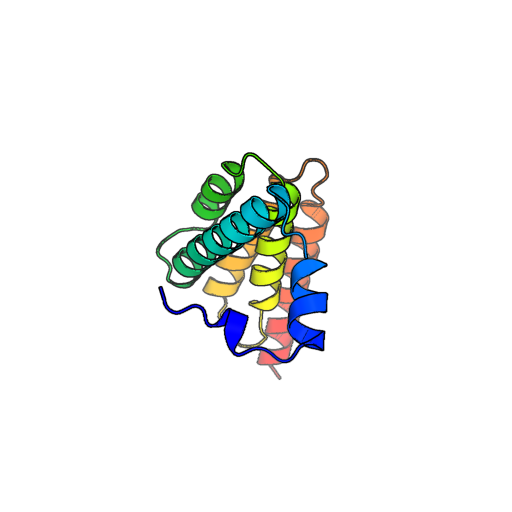.81 92 LYS A C 1
ATOM 773 O O . LYS A 1 92 ? 1.941 9.161 -5.522 1.00 96.81 92 LYS A O 1
ATOM 778 N N . ALA A 1 93 ? 1.040 7.241 -6.267 1.00 97.00 93 ALA A N 1
ATOM 779 C CA . ALA A 1 93 ? 0.041 7.139 -5.201 1.00 97.00 93 ALA A CA 1
ATOM 780 C C . ALA A 1 93 ? 0.693 7.030 -3.812 1.00 97.00 93 ALA A C 1
ATOM 782 O O . ALA A 1 93 ? 0.319 7.767 -2.901 1.00 97.00 93 ALA A O 1
ATOM 783 N N . ILE A 1 94 ? 1.729 6.195 -3.656 1.00 96.88 94 ILE A N 1
ATOM 784 C CA . ILE A 1 94 ? 2.485 6.073 -2.395 1.00 96.88 94 ILE A CA 1
ATOM 785 C C . ILE A 1 94 ? 3.059 7.429 -1.966 1.00 96.88 94 ILE A C 1
ATOM 787 O O . ILE A 1 94 ? 2.983 7.789 -0.790 1.00 96.88 94 ILE A O 1
ATOM 791 N N . LEU A 1 95 ? 3.598 8.197 -2.915 1.00 96.50 95 LEU A N 1
ATOM 792 C CA . LEU A 1 95 ? 4.187 9.510 -2.664 1.00 96.50 95 LE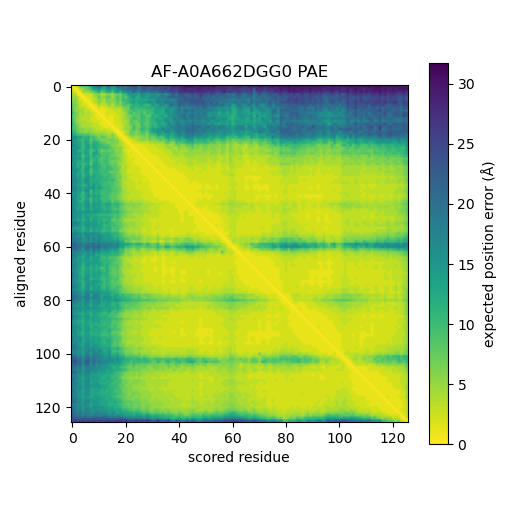U A CA 1
ATOM 793 C C . LEU A 1 95 ? 3.165 10.577 -2.267 1.00 96.50 95 LEU A C 1
ATOM 795 O O . LEU A 1 95 ? 3.469 11.405 -1.407 1.00 96.50 95 LEU A O 1
ATOM 799 N N . ILE A 1 96 ? 1.980 10.568 -2.879 1.00 96.00 96 ILE A N 1
ATOM 800 C CA . ILE A 1 96 ? 0.866 11.451 -2.506 1.00 96.00 96 ILE A CA 1
ATOM 801 C C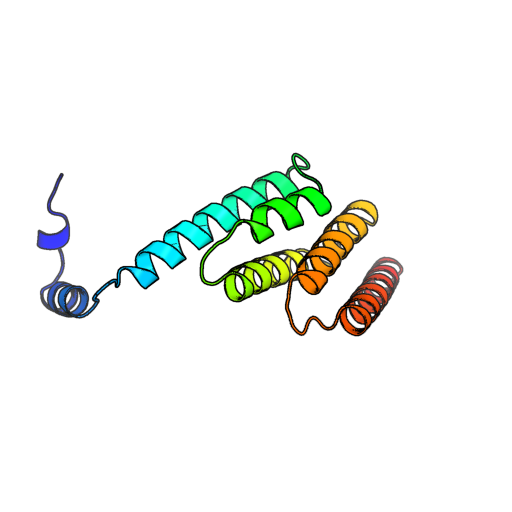 . ILE A 1 96 ? 0.421 11.134 -1.081 1.00 96.00 96 ILE A C 1
ATOM 803 O O . ILE A 1 96 ? 0.335 12.033 -0.247 1.00 96.00 96 ILE A O 1
ATOM 807 N N . LEU A 1 97 ? 0.233 9.850 -0.775 1.00 94.88 97 LEU A N 1
ATOM 808 C CA . LEU A 1 97 ? -0.125 9.390 0.563 1.00 94.88 97 LEU A CA 1
ATOM 809 C C . LEU A 1 97 ? 0.941 9.741 1.608 1.00 94.88 97 LEU A C 1
ATOM 811 O O . LEU A 1 97 ? 0.598 10.123 2.723 1.00 94.88 97 LEU A O 1
ATOM 815 N N . GLU A 1 98 ? 2.224 9.700 1.243 1.00 94.75 98 GLU A N 1
ATOM 816 C CA . GLU A 1 98 ? 3.313 10.092 2.141 1.00 94.75 98 GLU A CA 1
ATOM 817 C C . GLU A 1 98 ? 3.211 11.563 2.557 1.00 94.75 98 GLU A C 1
ATOM 819 O O . GLU A 1 98 ? 3.444 11.886 3.718 1.00 94.75 98 GLU A O 1
ATOM 824 N N . ARG A 1 99 ? 2.822 12.448 1.630 1.00 93.25 99 ARG A N 1
ATOM 825 C CA . ARG A 1 99 ? 2.659 13.889 1.894 1.00 93.25 99 ARG A CA 1
ATOM 826 C C . ARG A 1 99 ? 1.475 14.209 2.801 1.00 93.25 99 ARG A C 1
ATOM 828 O O . ARG A 1 99 ? 1.450 15.281 3.393 1.00 93.25 99 ARG A O 1
ATOM 835 N N . LEU A 1 100 ? 0.493 13.314 2.897 1.00 91.19 100 LEU A N 1
ATOM 836 C CA . LEU A 1 100 ? -0.669 13.507 3.767 1.00 91.19 100 LEU A CA 1
ATOM 837 C C . LEU A 1 100 ? -0.355 13.254 5.246 1.00 91.19 100 LEU A C 1
ATOM 839 O O . LEU A 1 100 ? -1.176 13.617 6.090 1.00 91.19 100 LEU A O 1
ATOM 843 N N . LYS A 1 101 ? 0.794 12.639 5.556 1.00 89.88 101 LYS A N 1
ATOM 844 C CA . LYS A 1 101 ? 1.239 12.383 6.929 1.00 89.88 101 LYS A CA 1
ATOM 845 C C . LYS A 1 101 ? 1.948 13.614 7.508 1.00 89.88 101 LYS A C 1
ATOM 847 O O . LYS A 1 101 ? 2.787 14.195 6.818 1.00 89.88 101 LYS A O 1
ATOM 852 N N . PRO A 1 102 ? 1.713 13.966 8.786 1.00 83.06 102 PRO A N 1
ATOM 853 C CA . PRO A 1 102 ? 2.302 15.155 9.415 1.00 83.06 102 PRO A CA 1
ATOM 854 C C . PRO A 1 102 ? 3.841 15.138 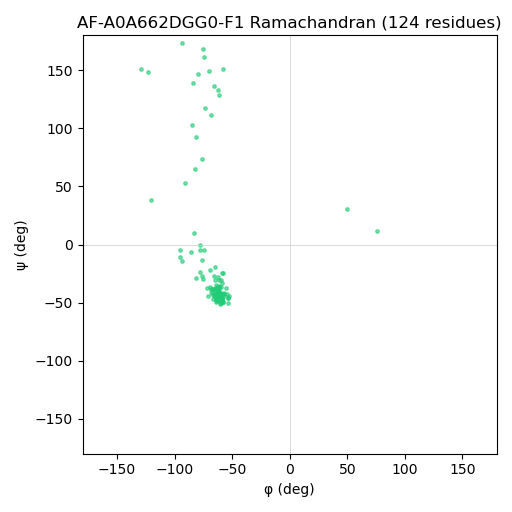9.468 1.00 83.06 102 PRO A C 1
ATOM 856 O O . PRO A 1 102 ? 4.471 16.185 9.361 1.00 83.06 102 PRO A O 1
ATOM 859 N N . HIS A 1 103 ? 4.457 13.955 9.563 1.00 83.50 103 HIS A N 1
ATOM 860 C CA . HIS A 1 103 ? 5.917 13.766 9.543 1.00 83.50 103 HIS A CA 1
ATOM 861 C C . HIS A 1 103 ? 6.367 12.863 8.383 1.00 83.50 103 HIS A C 1
ATOM 863 O O . HIS A 1 103 ? 7.240 12.006 8.539 1.00 83.50 103 HIS A O 1
ATOM 869 N N . GLY A 1 104 ? 5.723 13.009 7.222 1.00 82.12 104 GLY A N 1
ATOM 870 C CA . GLY A 1 104 ? 6.002 12.193 6.043 1.00 82.12 104 GLY A CA 1
ATOM 871 C C . GLY A 1 104 ? 7.435 12.353 5.524 1.00 82.12 104 GLY A C 1
ATOM 872 O O . GLY A 1 104 ? 7.923 13.463 5.311 1.00 82.12 104 GLY A O 1
ATOM 873 N N . LYS A 1 105 ? 8.111 11.238 5.243 1.00 91.88 105 LYS A N 1
ATOM 874 C CA . LYS A 1 105 ? 9.488 11.208 4.720 1.00 91.88 105 LYS A CA 1
ATOM 875 C C . LYS A 1 105 ? 9.494 11.203 3.191 1.00 91.88 105 LYS A C 1
ATOM 877 O O . LYS A 1 105 ? 10.109 10.345 2.565 1.00 91.88 105 LYS A O 1
ATOM 882 N N . HIS A 1 106 ? 8.801 12.164 2.579 1.00 90.56 106 HIS A N 1
ATOM 883 C CA . HIS A 1 106 ? 8.549 12.181 1.132 1.00 90.56 106 HIS A CA 1
ATOM 884 C C . HIS A 1 106 ? 9.821 12.040 0.278 1.00 90.56 106 HIS A C 1
ATOM 886 O O . HIS A 1 106 ? 9.833 11.260 -0.671 1.00 90.56 106 HIS A O 1
ATOM 892 N N . SER A 1 107 ? 10.891 12.763 0.630 1.00 91.44 107 SER A N 1
ATOM 893 C CA . SER A 1 107 ? 12.167 12.698 -0.098 1.00 91.44 107 SER A CA 1
ATOM 894 C C . SER A 1 107 ? 12.796 11.302 -0.029 1.00 91.44 107 SER A C 1
ATOM 896 O O . SER A 1 107 ? 13.150 10.736 -1.059 1.00 91.44 107 SER A O 1
ATOM 898 N N . LEU A 1 108 ? 12.842 10.710 1.170 1.00 94.31 108 LEU A N 1
ATOM 899 C CA . LEU A 1 108 ? 13.376 9.364 1.383 1.00 94.31 108 LEU A CA 1
ATOM 900 C C . LEU A 1 108 ? 12.579 8.325 0.586 1.00 94.31 108 LEU A C 1
ATOM 902 O O . LEU A 1 108 ? 13.156 7.582 -0.196 1.00 94.31 108 LEU A O 1
ATOM 906 N N . ILE A 1 109 ? 11.249 8.326 0.714 1.00 94.75 109 ILE A N 1
ATOM 907 C CA . ILE A 1 109 ? 10.381 7.367 0.015 1.00 94.75 109 ILE A CA 1
ATOM 908 C C . ILE A 1 109 ? 10.507 7.495 -1.507 1.00 94.75 109 ILE A C 1
ATOM 910 O O . ILE A 1 109 ? 10.496 6.490 -2.213 1.00 94.75 109 ILE A O 1
ATOM 914 N N . LYS A 1 110 ? 10.671 8.715 -2.033 1.00 95.38 110 LYS A N 1
ATOM 915 C CA . LYS A 1 110 ? 10.918 8.927 -3.464 1.00 95.38 110 LYS A CA 1
ATOM 916 C C . LYS A 1 110 ? 12.223 8.270 -3.913 1.00 95.38 110 LYS A C 1
ATOM 918 O O . LYS A 1 110 ? 12.240 7.638 -4.966 1.00 95.38 110 LYS A O 1
ATOM 923 N N . THR A 1 111 ? 13.290 8.410 -3.130 1.00 96.75 111 THR A N 1
ATOM 924 C CA . THR A 1 111 ? 14.574 7.755 -3.405 1.00 96.75 111 THR A CA 1
ATOM 925 C C . THR A 1 111 ? 14.433 6.235 -3.391 1.00 96.75 111 THR A C 1
ATOM 927 O O . THR A 1 111 ? 14.826 5.596 -4.363 1.00 96.75 111 THR A O 1
ATOM 930 N N . GLU A 1 112 ? 13.794 5.668 -2.366 1.00 95.50 112 GLU A N 1
ATOM 931 C CA . GLU A 1 112 ? 13.578 4.217 -2.254 1.00 95.50 112 GLU A CA 1
ATOM 932 C C . GLU A 1 112 ? 12.767 3.652 -3.430 1.00 95.50 112 GLU A C 1
ATOM 934 O O . GLU A 1 112 ? 13.150 2.650 -4.030 1.00 95.50 112 GLU A O 1
ATOM 939 N N . ILE A 1 113 ? 11.681 4.323 -3.835 1.00 95.19 113 ILE A N 1
ATOM 940 C CA . ILE A 1 113 ? 10.881 3.907 -5.000 1.00 95.19 113 ILE A CA 1
ATOM 941 C C . ILE A 1 113 ? 11.723 3.943 -6.281 1.00 95.19 113 ILE A C 1
ATOM 943 O O . ILE A 1 113 ? 11.630 3.037 -7.106 1.00 95.19 113 ILE A O 1
ATOM 947 N N . ASN A 1 114 ? 12.564 4.963 -6.465 1.00 94.88 114 ASN A N 1
ATOM 948 C CA . ASN A 1 114 ? 13.432 5.034 -7.639 1.00 94.88 114 ASN A CA 1
ATOM 949 C C . ASN A 1 114 ? 14.460 3.892 -7.660 1.00 94.88 114 ASN A C 1
ATOM 951 O O . ASN A 1 114 ? 14.667 3.293 -8.715 1.00 94.88 114 ASN A O 1
ATOM 955 N N . LEU A 1 115 ? 15.070 3.574 -6.513 1.00 95.62 115 LEU A N 1
ATOM 956 C CA . LEU A 1 115 ? 16.000 2.450 -6.378 1.00 95.62 115 LEU A CA 1
ATOM 957 C C . LEU A 1 115 ? 15.305 1.119 -6.677 1.00 95.62 115 LEU A C 1
ATOM 959 O O . LEU A 1 115 ? 15.814 0.329 -7.469 1.00 95.62 115 LEU A O 1
ATOM 963 N N . LEU A 1 116 ? 14.106 0.905 -6.131 1.00 94.75 116 LEU A N 1
ATOM 964 C CA . LEU A 1 116 ? 13.304 -0.284 -6.415 1.00 94.75 116 LEU A CA 1
ATOM 965 C C . LEU A 1 116 ? 12.999 -0.420 -7.913 1.00 94.75 116 LEU A C 1
ATOM 967 O O . LEU A 1 116 ? 13.139 -1.502 -8.475 1.00 94.75 116 LEU A O 1
ATOM 971 N N . GLY A 1 117 ? 12.645 0.679 -8.584 1.00 93.81 117 GLY A N 1
ATOM 972 C CA . GLY A 1 117 ? 12.410 0.676 -10.030 1.00 93.81 117 GLY A CA 1
ATOM 973 C C . GLY A 1 117 ? 13.656 0.295 -10.840 1.00 93.81 117 GLY A C 1
ATOM 974 O O . GLY A 1 117 ? 13.545 -0.414 -11.839 1.00 93.81 117 GLY A O 1
ATOM 975 N N . GLN A 1 118 ? 14.846 0.721 -10.403 1.00 94.38 118 GLN A N 1
ATOM 976 C CA . GLN A 1 118 ? 16.113 0.308 -11.017 1.00 94.38 118 GLN A CA 1
ATOM 977 C C . GLN A 1 118 ? 16.413 -1.176 -10.782 1.00 94.38 118 GLN A C 1
ATOM 979 O O . GLN A 1 118 ? 16.875 -1.846 -11.703 1.00 94.38 118 GLN A O 1
ATOM 984 N N . LEU A 1 119 ? 16.143 -1.693 -9.580 1.00 94.06 119 LEU A N 1
ATOM 985 C CA . LEU A 1 119 ? 16.328 -3.109 -9.252 1.00 94.06 119 LEU A CA 1
ATOM 986 C C . LEU A 1 119 ? 15.409 -4.004 -10.084 1.00 94.06 119 LEU A C 1
ATOM 988 O O . LEU A 1 119 ? 15.889 -4.946 -10.702 1.00 94.06 119 LEU A O 1
ATOM 992 N N . ILE A 1 120 ? 14.119 -3.665 -10.170 1.00 92.69 120 ILE A N 1
ATOM 993 C CA . ILE A 1 120 ? 13.151 -4.403 -10.995 1.00 92.69 120 ILE A CA 1
ATOM 994 C C . ILE A 1 120 ? 13.614 -4.448 -12.452 1.00 92.69 120 ILE A C 1
ATOM 996 O O . ILE A 1 120 ? 13.579 -5.505 -13.071 1.00 92.69 120 ILE A O 1
ATOM 1000 N N . LYS A 1 121 ? 14.086 -3.316 -12.992 1.00 90.88 121 LYS A N 1
ATOM 1001 C CA . LYS A 1 121 ? 14.597 -3.259 -14.363 1.00 90.88 121 LYS A CA 1
ATOM 1002 C C . LYS A 1 121 ? 15.776 -4.216 -14.570 1.00 90.88 121 LYS A C 1
ATOM 1004 O O . LYS A 1 121 ? 15.750 -4.972 -15.530 1.00 90.88 121 LYS A O 1
ATOM 1009 N N . LYS A 1 122 ? 16.757 -4.218 -13.660 1.00 92.25 122 LYS A N 1
ATOM 1010 C CA . LYS A 1 122 ? 17.918 -5.121 -13.736 1.00 92.25 122 LYS A CA 1
ATOM 1011 C C . LYS A 1 122 ? 17.510 -6.594 -13.685 1.00 92.25 122 LYS A C 1
ATOM 1013 O O . LYS A 1 122 ? 17.966 -7.362 -14.515 1.00 92.25 122 LYS A O 1
ATOM 1018 N N . CYS A 1 123 ? 16.604 -6.971 -12.781 1.00 90.75 123 CYS A N 1
ATOM 1019 C CA . CYS A 1 123 ? 16.123 -8.353 -12.669 1.00 90.75 123 CYS A CA 1
ATOM 1020 C C . CYS A 1 123 ? 15.346 -8.853 -13.898 1.00 90.75 123 CYS A C 1
ATOM 1022 O O . CYS A 1 123 ? 15.149 -10.052 -14.026 1.00 90.75 123 CYS A O 1
ATOM 1024 N N . MET A 1 124 ? 14.842 -7.954 -14.748 1.00 84.75 124 MET A N 1
ATOM 1025 C CA . MET A 1 124 ? 14.122 -8.305 -15.979 1.00 84.75 124 MET A CA 1
ATOM 1026 C C . MET A 1 124 ? 15.029 -8.308 -17.222 1.00 84.75 124 MET A C 1
ATOM 1028 O O . MET A 1 124 ? 14.578 -8.710 -18.291 1.00 84.75 124 MET A O 1
ATOM 1032 N N . GLU A 1 125 ? 16.257 -7.792 -17.104 1.00 82.44 125 GLU A N 1
ATOM 1033 C CA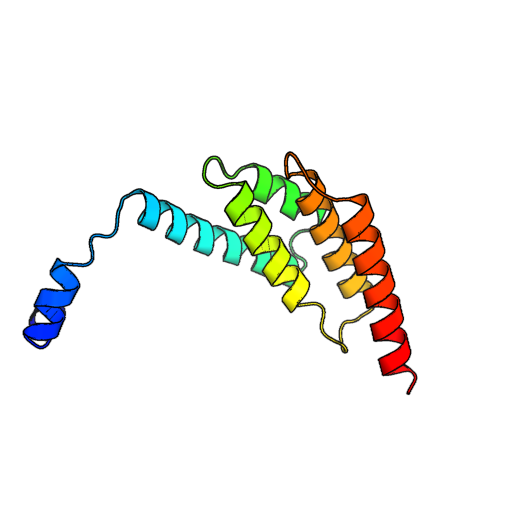 . GLU A 1 125 ? 17.272 -7.764 -18.168 1.00 82.44 125 GLU A CA 1
ATOM 1034 C C . GLU A 1 125 ? 18.230 -8.974 -18.104 1.00 82.44 125 GLU A C 1
ATOM 1036 O O . GLU A 1 125 ? 18.943 -9.218 -19.077 1.00 82.44 125 GLU A O 1
ATOM 1041 N N . GLU A 1 126 ? 18.230 -9.715 -16.988 1.00 58.78 126 GLU A N 1
ATOM 1042 C CA . GLU A 1 126 ? 18.907 -11.012 -16.786 1.00 58.78 126 GLU A CA 1
ATOM 1043 C C . GLU A 1 126 ? 18.018 -12.191 -17.212 1.00 58.78 126 GLU A C 1
ATOM 1045 O O . GLU A 1 126 ? 18.563 -13.134 -17.831 1.00 58.78 126 GLU A O 1
#

Radius of gyration: 19.53 Å; Cα contacts (8 Å, |Δi|>4): 70; chains: 1; bounding box: 51×41×45 Å